Protein AF-A0AAV4I8L7-F1 (afdb_monomer)

Secondary structure (DSSP, 8-state):
-HHHHTTT--TTSSEEEEE--SS-TT-GGGGG-GGG-EEEEE-EEEETTEEEE--SSHHHHHHHHHHHHHHHHHTT----TTT-EEE--PPTTPPP-----EETTEEPEEES-EEETTEEE-

Organism: NCBI:txid1093978

Radius of gyration: 16.37 Å; Cα contacts (8 Å, |Δi|>4): 152; chains: 1; bounding box: 40×34×40 Å

Structure (mmCIF, N/CA/C/O backbone):
data_AF-A0AAV4I8L7-F1
#
_entry.id   AF-A0AAV4I8L7-F1
#
loop_
_atom_site.group_PDB
_atom_site.id
_atom_site.type_symbol
_atom_site.label_atom_id
_atom_site.label_alt_id
_atom_site.label_comp_id
_atom_site.label_asym_id
_atom_site.label_entity_id
_atom_site.label_seq_id
_atom_site.pdbx_PDB_ins_code
_atom_site.Cartn_x
_atom_site.Cartn_y
_atom_site.Cartn_z
_atom_site.occupancy
_atom_site.B_iso_or_equiv
_atom_site.auth_seq_id
_atom_site.auth_comp_id
_atom_site.auth_asym_id
_atom_site.auth_atom_id
_atom_site.pdbx_PDB_model_num
ATOM 1 N N . MET A 1 1 ? -13.649 12.639 -11.119 1.00 38.91 1 MET A N 1
ATOM 2 C CA . MET A 1 1 ? -13.805 12.215 -9.713 1.00 38.91 1 MET A CA 1
ATOM 3 C C . MET A 1 1 ? -12.584 11.450 -9.217 1.00 38.91 1 MET A C 1
ATOM 5 O O . MET A 1 1 ? -11.820 12.076 -8.509 1.00 38.91 1 MET A O 1
ATOM 9 N N . ILE A 1 2 ? -12.297 10.208 -9.641 1.00 42.88 2 ILE A N 1
ATOM 10 C CA . ILE A 1 2 ? -11.078 9.492 -9.176 1.00 42.88 2 ILE A CA 1
ATOM 11 C C . ILE A 1 2 ? -9.778 10.209 -9.595 1.00 42.88 2 ILE A C 1
ATOM 13 O O . ILE A 1 2 ? -8.880 10.363 -8.782 1.00 42.88 2 ILE A O 1
ATOM 17 N N . ALA A 1 3 ? -9.712 10.753 -10.818 1.00 42.91 3 ALA A N 1
ATOM 18 C CA . ALA A 1 3 ? -8.530 11.490 -11.288 1.00 42.91 3 ALA A CA 1
ATOM 19 C C . ALA A 1 3 ? -8.226 12.787 -10.502 1.00 42.91 3 ALA A C 1
ATOM 21 O O . ALA A 1 3 ? -7.071 13.185 -10.445 1.00 42.91 3 ALA A O 1
ATOM 22 N N . GLN A 1 4 ? -9.240 13.418 -9.893 1.00 45.38 4 GLN A N 1
ATOM 23 C CA . GLN A 1 4 ? -9.068 14.613 -9.047 1.00 45.38 4 GLN A CA 1
ATOM 24 C C . GLN A 1 4 ? -8.647 14.249 -7.621 1.00 45.38 4 GLN A C 1
ATOM 26 O O . GLN A 1 4 ? -7.924 15.003 -6.994 1.00 45.38 4 GLN A O 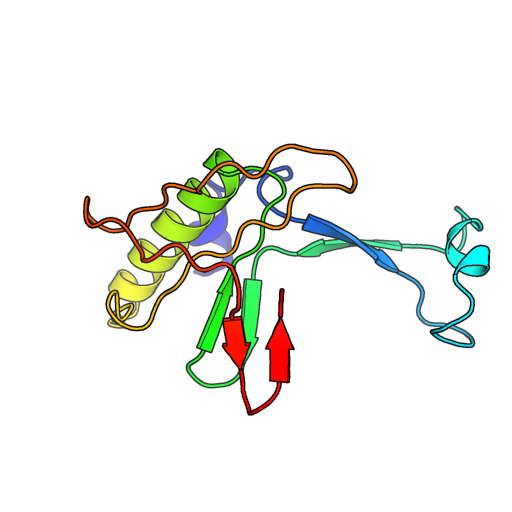1
ATOM 31 N N . ALA A 1 5 ? -9.054 13.081 -7.115 1.00 54.09 5 ALA A N 1
ATOM 32 C CA . ALA A 1 5 ? -8.619 12.608 -5.801 1.00 54.09 5 ALA A CA 1
ATOM 33 C C . ALA A 1 5 ? -7.121 12.252 -5.778 1.00 54.09 5 ALA A C 1
ATOM 35 O O . ALA A 1 5 ? -6.465 12.368 -4.752 1.00 54.09 5 ALA A O 1
ATOM 36 N N . THR A 1 6 ? -6.568 11.837 -6.921 1.00 59.06 6 THR A N 1
ATOM 37 C CA . THR A 1 6 ? -5.158 11.450 -7.051 1.00 59.06 6 THR A CA 1
ATOM 38 C C . THR A 1 6 ? -4.232 12.579 -7.509 1.00 59.06 6 THR A C 1
ATOM 40 O O . THR A 1 6 ? -3.048 12.311 -7.695 1.00 59.06 6 THR A O 1
ATOM 43 N N . GLU A 1 7 ? -4.733 13.803 -7.733 1.00 60.41 7 GLU A N 1
ATOM 44 C CA . GLU A 1 7 ? -3.908 14.950 -8.172 1.00 60.41 7 GLU A CA 1
ATOM 45 C C . GLU A 1 7 ? -2.784 15.265 -7.174 1.00 60.41 7 GLU A C 1
ATOM 47 O O . GLU A 1 7 ? -1.682 15.624 -7.586 1.00 60.41 7 GLU A O 1
ATOM 52 N N . ASP A 1 8 ? -3.029 15.024 -5.886 1.00 67.44 8 ASP A N 1
ATOM 53 C CA . ASP A 1 8 ? -2.056 15.235 -4.811 1.00 67.44 8 ASP A CA 1
ATOM 54 C C . ASP A 1 8 ? -1.034 14.091 -4.665 1.00 67.44 8 ASP A C 1
ATOM 56 O O . ASP A 1 8 ? -0.087 14.205 -3.884 1.00 67.44 8 ASP A O 1
ATOM 60 N N . LEU A 1 9 ? -1.202 12.977 -5.394 1.00 81.12 9 LEU A N 1
ATOM 61 C CA . LEU A 1 9 ? -0.301 11.824 -5.324 1.00 81.12 9 LEU A CA 1
ATOM 62 C C . LEU A 1 9 ? 0.767 11.893 -6.410 1.00 81.12 9 LEU A C 1
ATOM 64 O O . LEU A 1 9 ? 0.510 11.706 -7.607 1.00 81.12 9 LEU A O 1
ATOM 68 N N . ALA A 1 10 ? 2.004 12.067 -5.968 1.00 82.62 10 ALA A N 1
ATOM 69 C CA . ALA A 1 10 ? 3.138 12.198 -6.857 1.00 82.62 10 ALA A CA 1
ATOM 70 C C . ALA A 1 10 ? 3.514 10.840 -7.495 1.00 82.62 10 ALA A C 1
ATOM 72 O O . ALA A 1 10 ? 3.159 9.779 -6.966 1.00 82.62 10 ALA A O 1
ATOM 73 N N . PRO A 1 11 ? 4.185 10.804 -8.661 1.00 81.38 11 PRO A N 1
ATOM 74 C CA . PRO A 1 11 ? 4.577 9.553 -9.321 1.00 81.38 11 PRO A CA 1
ATOM 75 C C . PRO A 1 11 ? 5.421 8.605 -8.449 1.00 81.38 11 PRO A C 1
ATOM 77 O O . PRO A 1 11 ? 5.477 7.409 -8.716 1.00 81.38 11 PRO A O 1
ATOM 80 N N . GLU A 1 12 ? 6.079 9.109 -7.412 1.00 85.25 12 GLU A N 1
ATOM 81 C CA . GLU A 1 12 ? 6.824 8.336 -6.415 1.00 85.25 12 GLU A CA 1
ATOM 82 C C . GLU A 1 12 ? 5.939 7.657 -5.355 1.00 85.25 12 GLU A C 1
ATOM 84 O O . GLU A 1 12 ? 6.407 6.762 -4.649 1.00 85.25 12 GLU A O 1
ATOM 89 N N . ASP A 1 13 ? 4.661 8.035 -5.259 1.00 90.56 13 ASP A N 1
ATOM 90 C CA . ASP A 1 13 ? 3.719 7.542 -4.254 1.00 90.56 13 ASP A CA 1
ATOM 91 C C . ASP A 1 13 ? 3.110 6.195 -4.651 1.00 90.56 13 ASP A C 1
ATOM 93 O O . ASP A 1 13 ? 1.896 6.056 -4.762 1.00 90.56 13 ASP A O 1
ATOM 97 N N . GLY A 1 14 ? 3.945 5.201 -4.940 1.00 93.19 14 GLY A N 1
ATOM 98 C CA . GLY A 1 14 ? 3.497 3.860 -5.299 1.00 93.19 14 GLY A CA 1
ATOM 99 C C . GLY A 1 14 ? 4.650 2.890 -5.510 1.00 93.19 14 GLY A C 1
ATOM 100 O O . GLY A 1 14 ? 5.803 3.190 -5.199 1.00 93.19 14 GLY A O 1
ATOM 101 N N . VAL A 1 15 ? 4.330 1.716 -6.046 1.00 94.19 15 VAL A N 1
ATOM 102 C CA . VAL A 1 15 ? 5.300 0.682 -6.414 1.00 94.19 15 VAL A CA 1
ATOM 103 C C . VAL A 1 15 ? 5.362 0.561 -7.930 1.00 94.19 15 VAL A C 1
ATOM 105 O O . VAL A 1 15 ? 4.360 0.300 -8.594 1.00 94.19 15 VAL A O 1
ATOM 108 N N . TYR A 1 16 ? 6.559 0.724 -8.487 1.00 93.88 16 TYR A N 1
ATOM 109 C CA . TYR A 1 16 ? 6.818 0.450 -9.896 1.00 93.88 16 TYR A CA 1
ATOM 110 C C . TYR A 1 16 ? 6.996 -1.050 -10.118 1.00 93.88 16 TYR A C 1
ATOM 112 O O . TYR A 1 16 ? 7.864 -1.683 -9.517 1.00 93.88 16 TYR A O 1
ATOM 120 N N . VAL A 1 17 ? 6.187 -1.612 -11.011 1.00 92.12 17 VAL A N 1
ATOM 121 C CA . VAL A 1 17 ? 6.278 -3.008 -11.434 1.00 92.12 17 VAL A CA 1
ATOM 122 C C . VAL A 1 17 ? 6.715 -3.065 -12.888 1.00 92.12 17 VAL A C 1
ATOM 124 O O . VAL A 1 17 ? 6.008 -2.615 -13.796 1.00 92.12 17 VAL A O 1
ATOM 127 N N . GLN A 1 18 ? 7.883 -3.663 -13.112 1.00 92.62 18 GLN A N 1
ATOM 128 C CA . GLN A 1 18 ? 8.354 -4.012 -14.443 1.00 92.62 18 GLN A CA 1
ATOM 129 C C . GLN A 1 18 ? 7.704 -5.328 -14.876 1.00 92.62 18 GLN A C 1
ATOM 131 O O . GLN A 1 18 ? 7.825 -6.351 -14.203 1.00 92.62 18 GLN A O 1
ATOM 136 N N . TYR A 1 19 ? 7.029 -5.320 -16.020 1.00 91.38 19 TYR A N 1
ATOM 137 C CA . TYR A 1 19 ? 6.287 -6.476 -16.509 1.00 91.38 19 TYR A CA 1
ATOM 138 C C . TYR A 1 19 ? 6.408 -6.650 -18.020 1.00 91.38 19 TYR A C 1
ATOM 140 O O . TYR A 1 19 ? 6.933 -5.813 -18.766 1.00 91.38 19 TYR A O 1
ATOM 148 N N . ARG A 1 20 ? 5.919 -7.803 -18.471 1.00 91.19 20 ARG A N 1
ATOM 149 C CA . ARG A 1 20 ? 5.896 -8.222 -19.864 1.00 91.19 20 ARG A CA 1
ATOM 150 C C . ARG A 1 20 ? 4.735 -9.195 -20.075 1.00 91.19 20 ARG A C 1
ATOM 152 O O . ARG A 1 20 ? 4.445 -9.980 -19.182 1.00 91.19 20 ARG A O 1
ATOM 159 N N . LEU A 1 21 ? 4.075 -9.137 -21.233 1.00 89.12 21 LEU A N 1
ATOM 160 C CA . LEU A 1 21 ? 2.844 -9.902 -21.496 1.00 89.12 21 LEU A CA 1
ATOM 161 C C . LEU A 1 21 ? 3.039 -11.161 -22.356 1.00 89.12 21 LEU A C 1
ATOM 163 O O . LEU A 1 21 ? 2.123 -11.967 -22.461 1.00 89.12 21 LEU A O 1
ATOM 167 N N . ASP A 1 22 ? 4.197 -11.347 -22.994 1.00 86.31 22 ASP A N 1
ATOM 168 C CA . ASP A 1 22 ? 4.479 -12.537 -23.804 1.00 86.31 22 ASP A CA 1
ATOM 169 C C . ASP A 1 22 ? 5.244 -13.599 -22.998 1.00 86.31 22 ASP A C 1
ATOM 171 O O . ASP A 1 22 ? 5.966 -13.273 -22.057 1.00 86.31 22 ASP A O 1
ATOM 175 N N . GLY A 1 23 ? 5.172 -14.864 -23.427 1.00 82.44 23 GLY A N 1
ATOM 176 C CA . GLY A 1 23 ? 5.960 -16.002 -22.927 1.00 82.44 23 GLY A CA 1
ATOM 177 C C . GLY A 1 23 ? 5.710 -16.411 -21.464 1.00 82.44 23 GLY A C 1
ATOM 178 O O . GLY A 1 23 ? 4.731 -16.014 -20.851 1.00 82.44 23 GLY A O 1
ATOM 179 N N . SER A 1 24 ? 6.595 -17.251 -20.911 1.00 84.31 24 SER A N 1
ATOM 180 C CA . SER A 1 24 ? 6.426 -17.821 -19.562 1.00 84.31 24 SER A CA 1
ATOM 181 C C . SER A 1 24 ? 6.669 -16.801 -18.442 1.00 84.31 24 SER A C 1
ATOM 183 O O . SER A 1 24 ? 7.681 -16.089 -18.471 1.00 84.31 24 SER A O 1
ATOM 185 N N . LEU A 1 25 ? 5.771 -16.805 -17.446 1.00 82.00 25 LEU A N 1
ATOM 186 C CA .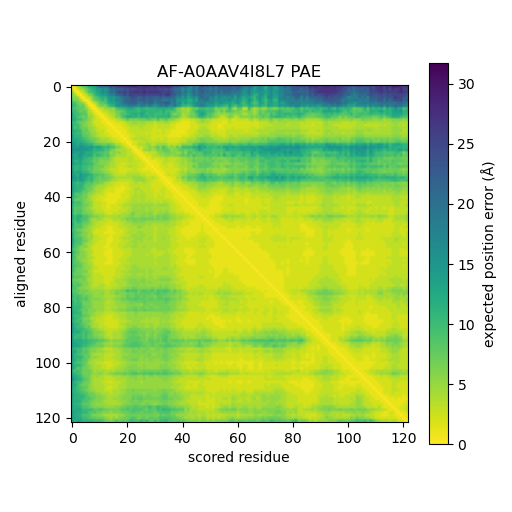 LEU A 1 25 ? 5.770 -15.957 -16.247 1.00 82.00 25 LEU A CA 1
ATOM 187 C C . LEU A 1 25 ? 7.024 -16.150 -15.378 1.00 82.00 25 LEU A C 1
ATOM 189 O O . LEU A 1 25 ? 7.590 -15.184 -14.881 1.00 82.00 25 LEU A O 1
ATOM 193 N N . PHE A 1 26 ? 7.503 -17.389 -15.240 1.00 85.94 26 PHE A N 1
ATOM 194 C CA . PHE A 1 26 ? 8.594 -17.732 -14.315 1.00 85.94 26 PHE A CA 1
ATOM 195 C C . PHE A 1 26 ? 10.000 -17.578 -14.915 1.00 85.94 26 PHE A C 1
ATOM 197 O O . PHE A 1 26 ? 10.997 -17.911 -14.277 1.00 85.94 26 PHE A O 1
ATOM 204 N N . ASN A 1 27 ? 10.118 -17.062 -16.142 1.00 88.75 27 ASN A N 1
ATOM 205 C CA . ASN A 1 27 ? 11.417 -16.781 -16.749 1.00 88.75 27 ASN A CA 1
ATOM 206 C C . ASN A 1 27 ? 11.822 -15.314 -16.536 1.00 88.75 27 ASN A C 1
ATOM 208 O O . ASN A 1 27 ? 11.725 -14.486 -17.446 1.00 88.75 27 ASN A O 1
ATOM 212 N N . LEU A 1 28 ? 12.327 -15.017 -15.335 1.00 87.81 28 LEU A N 1
ATOM 213 C CA . LEU A 1 28 ? 12.709 -13.663 -14.912 1.00 87.81 28 LEU A CA 1
ATOM 214 C C . LEU A 1 28 ? 13.828 -13.033 -15.755 1.00 87.81 28 LEU A C 1
ATOM 216 O O . LEU A 1 28 ? 13.870 -11.813 -15.889 1.00 87.81 28 LEU A O 1
ATOM 220 N N . ARG A 1 29 ? 14.697 -13.826 -16.410 1.00 90.25 29 ARG A N 1
ATOM 221 C CA . ARG A 1 29 ? 15.746 -13.281 -17.306 1.00 90.25 29 ARG A CA 1
ATOM 222 C C . ARG A 1 29 ? 15.156 -12.421 -18.421 1.00 90.25 29 ARG A C 1
ATOM 224 O O . ARG A 1 29 ? 15.816 -11.531 -18.943 1.00 90.25 29 ARG A O 1
ATOM 231 N N . ARG A 1 30 ? 13.895 -12.655 -18.787 1.00 88.19 30 ARG A N 1
ATOM 232 C CA . ARG A 1 30 ? 13.205 -11.905 -19.842 1.00 88.19 30 ARG A CA 1
ATOM 233 C C . ARG A 1 30 ? 12.903 -10.460 -19.447 1.00 88.19 30 ARG A C 1
ATOM 235 O O . ARG A 1 30 ? 12.723 -9.648 -20.352 1.00 88.19 30 ARG A O 1
ATOM 242 N N . LEU A 1 31 ? 12.918 -10.130 -18.153 1.00 90.69 31 LEU A N 1
ATOM 243 C CA . LEU A 1 31 ? 12.814 -8.750 -17.667 1.00 90.69 31 LEU A CA 1
ATOM 244 C C . LEU A 1 31 ? 14.082 -7.921 -17.959 1.00 90.69 31 LEU A C 1
ATOM 246 O O . LEU A 1 31 ? 14.046 -6.697 -17.924 1.00 90.69 31 LEU A O 1
ATOM 250 N N . GLN A 1 32 ? 15.193 -8.558 -18.348 1.00 89.88 32 GLN A N 1
ATOM 251 C CA . GLN A 1 32 ? 16.413 -7.851 -18.764 1.00 89.88 32 GLN A CA 1
ATOM 252 C C . GLN A 1 32 ? 16.290 -7.223 -20.165 1.00 89.88 32 GLN A C 1
ATOM 254 O O . GLN A 1 32 ? 17.070 -6.340 -20.528 1.00 89.88 32 GLN A O 1
ATOM 259 N N . ALA A 1 33 ? 15.317 -7.657 -20.974 1.00 90.81 33 ALA A N 1
ATOM 260 C CA . ALA A 1 33 ? 15.111 -7.158 -22.329 1.00 90.81 33 ALA A CA 1
ATOM 261 C C . ALA A 1 33 ? 14.401 -5.792 -22.317 1.00 90.81 33 ALA A C 1
ATOM 263 O O . ALA A 1 33 ? 13.201 -5.714 -22.576 1.00 90.81 33 ALA A O 1
ATOM 264 N N . ARG A 1 34 ? 15.158 -4.715 -22.058 1.00 86.19 34 ARG A N 1
ATOM 265 C CA . ARG A 1 34 ? 14.645 -3.341 -21.860 1.00 86.19 34 ARG A CA 1
ATOM 266 C C . ARG A 1 34 ? 13.655 -2.856 -22.925 1.00 86.19 34 ARG A C 1
ATOM 268 O O . ARG A 1 34 ? 12.690 -2.184 -22.594 1.00 86.19 34 ARG A O 1
ATOM 275 N N . THR A 1 35 ? 13.850 -3.220 -24.192 1.00 91.44 35 THR A N 1
ATOM 276 C CA . THR A 1 35 ? 12.965 -2.812 -25.303 1.00 91.44 35 THR A CA 1
ATOM 277 C C . THR A 1 35 ? 11.618 -3.533 -25.324 1.00 91.44 35 THR A C 1
ATOM 279 O O . THR A 1 35 ? 10.741 -3.188 -26.110 1.00 91.44 35 THR A O 1
ATOM 282 N N . LYS A 1 36 ? 11.458 -4.572 -24.504 1.00 91.19 36 LYS A N 1
ATOM 283 C CA . LYS A 1 36 ? 10.302 -5.470 -24.511 1.00 91.19 36 LYS A CA 1
ATOM 284 C C . LYS A 1 36 ? 9.585 -5.533 -23.163 1.00 91.19 36 LYS A C 1
ATOM 286 O O . LYS A 1 36 ? 8.625 -6.295 -23.040 1.00 91.19 36 LYS A O 1
ATOM 291 N N . THR A 1 37 ? 10.056 -4.780 -22.175 1.00 93.19 37 THR A N 1
ATOM 292 C CA . THR A 1 37 ? 9.420 -4.623 -20.867 1.00 93.19 37 THR A CA 1
ATOM 293 C C . THR A 1 37 ? 8.681 -3.301 -20.798 1.00 93.19 37 THR A C 1
ATOM 295 O O . THR A 1 37 ? 9.108 -2.318 -21.396 1.00 93.19 37 THR A O 1
ATOM 298 N N . GLN A 1 38 ? 7.598 -3.279 -20.037 1.00 93.25 38 GLN A N 1
ATOM 299 C CA . GLN A 1 38 ? 6.890 -2.063 -19.669 1.00 93.25 38 GLN A CA 1
ATOM 300 C C . GLN A 1 38 ? 6.957 -1.893 -18.157 1.00 93.25 38 GLN A C 1
ATOM 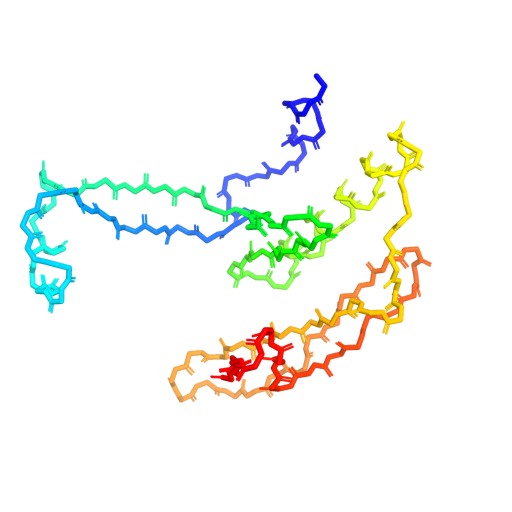302 O O . GLN A 1 38 ? 7.176 -2.859 -17.429 1.00 93.25 38 GLN A O 1
ATOM 307 N N . GLU A 1 39 ? 6.749 -0.669 -17.697 1.00 93.25 39 GLU A N 1
ATOM 308 C CA . GLU A 1 39 ? 6.673 -0.354 -16.279 1.00 93.25 39 GLU A CA 1
ATOM 309 C C . GLU A 1 39 ? 5.313 0.270 -15.973 1.00 93.25 39 GLU A C 1
ATOM 311 O O . GLU A 1 39 ? 4.770 1.035 -16.783 1.00 93.25 39 GLU A O 1
ATOM 316 N N . ARG A 1 40 ? 4.724 -0.099 -14.838 1.00 93.25 40 ARG A N 1
ATOM 317 C CA . ARG A 1 40 ? 3.498 0.519 -14.330 1.00 93.25 40 ARG A CA 1
ATOM 318 C C . ARG A 1 40 ? 3.659 0.845 -12.863 1.00 93.25 40 ARG A C 1
ATOM 320 O O . ARG A 1 40 ? 4.165 0.031 -12.099 1.00 93.25 40 ARG A O 1
ATOM 327 N N . LEU A 1 41 ? 3.188 2.029 -12.506 1.00 93.75 41 LEU A N 1
ATOM 328 C CA . LEU A 1 41 ? 3.006 2.431 -11.127 1.00 93.75 41 LEU A CA 1
ATOM 329 C C . LEU A 1 41 ? 1.709 1.810 -10.603 1.00 93.75 41 LEU A C 1
ATOM 331 O O . LEU A 1 41 ? 0.656 1.970 -11.220 1.00 93.75 41 LEU A O 1
ATOM 335 N N . ILE A 1 42 ? 1.801 1.112 -9.478 1.00 94.50 42 ILE A N 1
ATOM 336 C CA . ILE A 1 42 ? 0.676 0.532 -8.747 1.00 94.50 42 ILE A CA 1
ATOM 337 C C . ILE A 1 42 ? 0.586 1.242 -7.399 1.00 94.50 42 ILE A C 1
ATOM 339 O O . ILE A 1 42 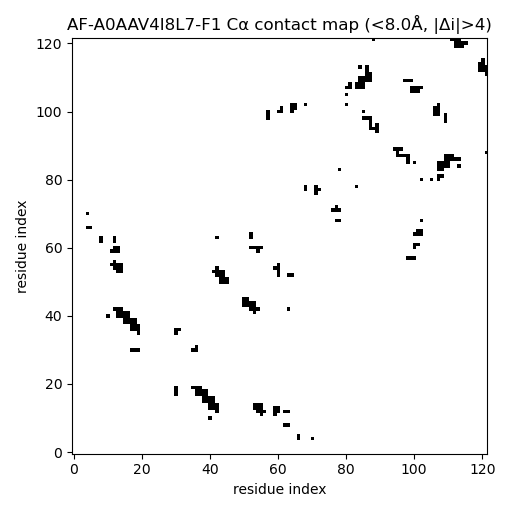? 1.601 1.416 -6.727 1.00 94.50 42 ILE A O 1
ATOM 343 N N . ARG A 1 43 ? -0.622 1.656 -7.015 1.00 94.38 43 ARG A N 1
ATOM 344 C CA . ARG A 1 43 ? -0.895 2.318 -5.727 1.00 94.38 43 ARG A CA 1
ATOM 345 C C . ARG A 1 43 ? -1.950 1.582 -4.919 1.00 94.38 43 ARG A C 1
ATOM 347 O O . ARG A 1 43 ? -1.874 1.551 -3.695 1.00 94.38 43 ARG A O 1
ATOM 354 N N . ASP A 1 44 ? -2.897 0.969 -5.614 1.00 93.19 44 ASP A N 1
ATOM 355 C CA . ASP A 1 44 ? -4.002 0.220 -5.051 1.00 93.19 44 ASP A CA 1
ATOM 356 C C . ASP A 1 44 ? -4.151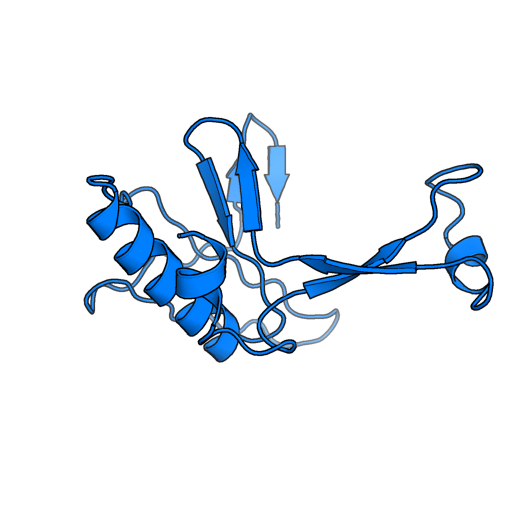 -1.151 -5.726 1.00 93.19 44 ASP A C 1
ATOM 358 O O . ASP A 1 44 ? -3.804 -1.373 -6.888 1.00 93.19 44 ASP A O 1
ATOM 362 N N . LEU A 1 45 ? -4.654 -2.102 -4.948 1.00 93.19 45 LEU A N 1
ATOM 363 C CA . LEU A 1 45 ? -5.047 -3.436 -5.372 1.00 93.19 45 LEU A CA 1
ATOM 364 C C . LEU A 1 45 ? -6.427 -3.690 -4.767 1.00 93.19 45 LEU A C 1
ATOM 366 O O . LEU A 1 45 ? -6.552 -3.896 -3.560 1.00 93.19 45 LEU A O 1
ATOM 370 N N . LEU A 1 46 ? -7.466 -3.609 -5.596 1.00 93.19 46 LEU A N 1
ATOM 371 C CA . LEU A 1 46 ? -8.861 -3.656 -5.157 1.00 93.19 46 LEU A CA 1
ATOM 372 C C . LEU A 1 46 ? -9.472 -5.032 -5.436 1.00 93.19 46 LEU A C 1
ATOM 374 O O . LEU A 1 46 ? -9.340 -5.556 -6.546 1.00 93.19 46 LEU A O 1
ATOM 378 N N . PHE A 1 47 ? -10.178 -5.596 -4.456 1.00 91.94 47 PHE A N 1
ATOM 379 C CA . PHE A 1 47 ? -10.935 -6.835 -4.620 1.00 91.94 47 PHE A CA 1
ATOM 380 C C . PHE A 1 47 ? -12.165 -6.854 -3.705 1.00 91.94 47 PHE A C 1
ATOM 382 O O . PHE A 1 47 ? -12.031 -6.827 -2.488 1.00 91.94 47 PHE A O 1
ATOM 389 N N . ALA A 1 48 ? -13.365 -6.954 -4.287 1.00 93.19 48 ALA A N 1
ATOM 390 C CA . ALA A 1 48 ? -14.630 -6.875 -3.546 1.00 93.19 48 ALA A CA 1
ATOM 391 C C . ALA A 1 48 ? -14.693 -5.622 -2.641 1.00 93.19 48 ALA A C 1
ATOM 393 O O . ALA A 1 48 ? -14.588 -4.510 -3.157 1.00 93.19 48 ALA A O 1
ATOM 394 N N . ASP A 1 49 ? -14.894 -5.790 -1.332 1.00 90.88 49 ASP A N 1
ATOM 395 C CA . ASP A 1 49 ? -14.879 -4.727 -0.321 1.00 90.88 49 ASP A CA 1
ATOM 396 C C . ASP A 1 49 ? -13.493 -4.482 0.308 1.00 90.88 49 ASP A C 1
ATOM 398 O O . ASP A 1 49 ? -13.362 -3.610 1.169 1.00 90.88 49 ASP A O 1
ATOM 402 N N . ASP A 1 50 ? -12.461 -5.203 -0.138 1.00 92.31 50 ASP A N 1
ATOM 403 C CA . ASP A 1 50 ? -11.087 -5.066 0.337 1.00 92.31 50 ASP A CA 1
ATOM 404 C C . ASP A 1 50 ? -10.226 -4.213 -0.609 1.00 92.31 50 ASP A C 1
ATOM 406 O O . ASP A 1 50 ? -10.351 -4.242 -1.839 1.00 92.31 50 ASP A O 1
ATOM 410 N N . ALA A 1 51 ? -9.282 -3.485 -0.016 1.00 93.81 51 ALA A N 1
ATOM 411 C CA . ALA A 1 51 ? -8.259 -2.729 -0.722 1.00 93.81 51 ALA A CA 1
ATOM 412 C C . ALA A 1 51 ? -6.901 -2.943 -0.048 1.00 93.81 51 ALA A C 1
ATOM 414 O O . ALA A 1 51 ? -6.794 -2.862 1.177 1.00 93.81 51 ALA A O 1
ATOM 415 N N . ALA A 1 52 ? -5.859 -3.160 -0.847 1.00 94.69 52 ALA A N 1
ATOM 416 C CA . ALA A 1 52 ? -4.476 -3.062 -0.400 1.00 94.69 52 ALA A CA 1
ATOM 417 C C . ALA A 1 52 ? -3.815 -1.848 -1.059 1.00 94.69 52 ALA A C 1
ATOM 419 O O . ALA A 1 52 ? -3.838 -1.705 -2.280 1.00 94.69 52 ALA A O 1
ATOM 420 N N . LEU A 1 53 ? -3.238 -0.975 -0.236 1.00 95.81 53 LEU A N 1
ATOM 421 C CA . LEU A 1 53 ? -2.509 0.214 -0.671 1.00 95.81 53 LEU A CA 1
ATOM 422 C C . LEU A 1 53 ? -1.012 -0.066 -0.561 1.00 95.81 53 LEU A C 1
ATOM 424 O O . LEU A 1 53 ? -0.564 -0.628 0.439 1.00 95.81 53 LEU A O 1
ATOM 428 N N . VAL A 1 54 ? -0.244 0.301 -1.584 1.00 95.31 54 VAL A N 1
ATOM 429 C CA . VAL A 1 54 ? 1.179 -0.051 -1.682 1.00 95.31 54 VAL A CA 1
ATOM 430 C C . VAL A 1 54 ? 2.030 1.160 -2.042 1.00 95.31 54 VAL A C 1
ATOM 432 O O . VAL A 1 54 ? 1.663 1.962 -2.898 1.00 95.31 54 VAL A O 1
ATOM 435 N N . ALA A 1 55 ? 3.192 1.278 -1.402 1.00 96.00 55 ALA A N 1
ATOM 436 C CA . ALA A 1 55 ? 4.184 2.304 -1.703 1.00 96.00 55 ALA A CA 1
ATOM 437 C C . ALA A 1 55 ? 5.593 1.843 -1.315 1.00 96.00 55 ALA A C 1
ATOM 439 O O . ALA A 1 55 ? 5.752 0.995 -0.440 1.00 96.00 55 ALA A O 1
ATOM 440 N N . HIS A 1 56 ? 6.613 2.447 -1.930 1.00 93.69 56 HIS A N 1
ATOM 441 C CA . HIS A 1 56 ? 8.019 2.211 -1.571 1.00 93.69 56 HIS A CA 1
ATOM 442 C C . HIS A 1 56 ? 8.438 2.847 -0.242 1.00 93.69 56 HIS A C 1
ATOM 444 O O . HIS A 1 56 ? 9.416 2.413 0.359 1.00 93.69 56 HIS A O 1
ATOM 450 N N . THR A 1 57 ? 7.743 3.896 0.206 1.00 93.69 57 THR A N 1
ATOM 451 C CA . THR A 1 57 ? 8.084 4.618 1.439 1.00 93.69 57 THR A CA 1
ATOM 452 C C . THR A 1 57 ? 6.878 4.756 2.352 1.00 93.69 57 THR A C 1
ATOM 454 O O . THR A 1 57 ? 5.733 4.834 1.905 1.00 93.69 57 THR A O 1
ATOM 457 N N . GLU A 1 58 ? 7.142 4.830 3.653 1.00 95.56 58 GLU A N 1
ATOM 458 C CA . GLU A 1 58 ? 6.115 5.034 4.670 1.00 95.56 58 GLU A CA 1
ATOM 459 C C . GLU A 1 58 ? 5.387 6.374 4.485 1.00 95.56 58 GLU A C 1
ATOM 461 O O . GLU A 1 58 ? 4.165 6.439 4.600 1.00 95.56 58 GLU A O 1
ATOM 466 N N . GLN A 1 59 ? 6.112 7.439 4.120 1.00 95.38 59 GLN A N 1
ATOM 467 C CA . GLN A 1 59 ? 5.512 8.754 3.879 1.00 95.38 59 GLN A CA 1
ATOM 468 C C . GLN A 1 59 ? 4.562 8.730 2.675 1.00 95.38 59 GLN A C 1
ATOM 470 O O . GLN A 1 59 ? 3.486 9.326 2.734 1.00 95.38 59 GLN A O 1
ATOM 475 N N . ALA A 1 60 ? 4.943 8.035 1.599 1.00 95.75 60 ALA A N 1
ATOM 476 C CA . ALA A 1 60 ? 4.065 7.819 0.454 1.00 95.75 60 ALA A CA 1
ATOM 477 C C . ALA A 1 60 ? 2.832 7.000 0.849 1.00 95.75 60 ALA A C 1
ATOM 479 O O . ALA A 1 60 ? 1.709 7.396 0.544 1.00 95.75 60 ALA A O 1
ATOM 480 N N . LEU A 1 61 ? 3.016 5.905 1.595 1.00 96.38 61 LEU A N 1
ATOM 481 C CA . LEU A 1 61 ? 1.905 5.077 2.062 1.00 96.38 61 LEU A CA 1
ATOM 482 C C . LEU A 1 61 ? 0.930 5.879 2.933 1.00 96.38 61 LEU A C 1
ATOM 484 O O . LEU A 1 61 ? -0.282 5.725 2.790 1.00 96.38 61 LEU A O 1
ATOM 488 N N . GLN A 1 62 ? 1.433 6.778 3.785 1.00 97.00 62 GLN A N 1
ATOM 489 C CA . GLN A 1 62 ? 0.605 7.675 4.589 1.00 97.00 62 GLN A CA 1
ATOM 490 C C . GLN A 1 62 ? -0.208 8.633 3.710 1.00 97.00 62 GLN A C 1
ATOM 492 O O . GLN A 1 62 ? -1.398 8.805 3.969 1.00 97.00 62 GLN A O 1
ATOM 497 N N . ARG A 1 63 ? 0.384 9.221 2.658 1.00 95.19 63 ARG A N 1
ATOM 498 C CA . ARG A 1 63 ? -0.349 10.079 1.706 1.00 95.19 63 ARG A CA 1
ATOM 499 C C . ARG A 1 63 ? -1.456 9.317 0.985 1.00 95.19 63 ARG A C 1
ATOM 501 O O . ARG A 1 63 ? -2.599 9.770 0.991 1.00 95.19 63 ARG A O 1
ATOM 508 N N . ILE A 1 64 ? -1.141 8.145 0.428 1.00 95.06 64 ILE A N 1
ATOM 509 C CA . ILE A 1 64 ? -2.118 7.296 -0.272 1.00 95.06 64 ILE A CA 1
ATOM 510 C C . ILE A 1 64 ? -3.241 6.887 0.685 1.00 95.06 64 ILE A C 1
ATOM 512 O O . ILE A 1 64 ? -4.410 6.968 0.327 1.00 95.06 64 ILE A O 1
ATOM 516 N N . THR A 1 65 ? -2.903 6.502 1.917 1.00 95.62 65 THR A N 1
ATOM 517 C CA . THR A 1 65 ? -3.883 6.094 2.933 1.00 95.62 65 THR A CA 1
ATOM 518 C C . THR A 1 65 ? -4.809 7.245 3.330 1.00 95.62 65 THR A C 1
ATOM 520 O O . THR A 1 65 ? -6.024 7.053 3.394 1.00 95.62 65 THR A O 1
ATOM 523 N N . SER A 1 66 ? -4.265 8.446 3.557 1.00 94.19 66 SER A N 1
ATOM 524 C CA . SER A 1 66 ? -5.061 9.638 3.871 1.00 94.19 66 SER A CA 1
ATOM 525 C C . SER A 1 66 ? -5.997 10.008 2.718 1.00 94.19 66 SER A C 1
ATOM 527 O O . SER A 1 66 ? -7.196 10.165 2.937 1.00 94.19 66 SER A O 1
ATOM 529 N N . CYS A 1 67 ? -5.470 10.058 1.491 1.00 92.88 67 CYS A N 1
ATOM 530 C CA . CYS A 1 67 ? -6.241 10.319 0.275 1.00 92.88 67 CYS A CA 1
ATOM 531 C C . CYS A 1 67 ? -7.352 9.274 0.073 1.00 92.88 67 CYS A C 1
ATOM 533 O O . CYS A 1 67 ? -8.501 9.627 -0.199 1.00 92.88 67 CYS A O 1
ATOM 535 N N . PHE A 1 68 ? -7.051 7.986 0.270 1.00 92.94 68 PHE A N 1
ATOM 536 C CA . PHE A 1 68 ? -8.029 6.906 0.147 1.00 92.94 68 PHE A CA 1
ATOM 537 C C . PHE A 1 68 ? -9.156 7.032 1.178 1.00 92.94 68 PHE A C 1
ATOM 539 O O . PHE A 1 68 ? -10.328 6.871 0.832 1.00 92.94 68 PHE A O 1
ATOM 546 N N . ALA A 1 69 ? -8.826 7.345 2.435 1.00 93.56 69 ALA A N 1
ATOM 547 C CA . ALA A 1 69 ? -9.808 7.519 3.502 1.00 93.56 69 ALA A CA 1
ATOM 548 C C . ALA A 1 69 ? -10.704 8.749 3.274 1.00 93.56 69 ALA A C 1
ATOM 550 O O . ALA A 1 69 ? -11.924 8.653 3.421 1.00 93.56 69 ALA A O 1
ATOM 551 N N . GLU A 1 70 ? -10.118 9.878 2.871 1.00 92.44 70 GLU A N 1
ATOM 552 C CA . GLU A 1 70 ? -10.854 11.097 2.521 1.00 92.44 70 GLU A CA 1
ATOM 553 C C . GLU A 1 70 ? -11.790 10.857 1.333 1.00 92.44 70 GLU A C 1
ATOM 555 O O . GLU A 1 70 ? -12.990 11.122 1.414 1.00 92.44 70 GLU A O 1
ATOM 560 N N . THR A 1 71 ? -11.267 10.258 0.264 1.00 91.31 71 THR A N 1
ATOM 561 C CA . THR A 1 71 ? -12.045 9.930 -0.934 1.00 91.31 71 THR A CA 1
ATOM 562 C C . THR A 1 71 ? -13.184 8.973 -0.601 1.00 91.31 71 THR A C 1
ATOM 564 O O . THR A 1 71 ? -14.319 9.209 -1.006 1.00 91.31 71 THR A O 1
ATOM 567 N N . SER A 1 72 ? -12.921 7.929 0.189 1.00 91.88 72 SER A N 1
ATOM 568 C CA . SER A 1 72 ? -13.951 6.987 0.644 1.00 91.88 72 SER A CA 1
ATOM 569 C C . SER A 1 72 ? -15.082 7.708 1.382 1.00 91.88 72 SER A C 1
ATOM 571 O O . SER A 1 72 ? -16.251 7.489 1.065 1.00 91.88 72 SER A O 1
ATOM 573 N N . SER A 1 73 ? -14.743 8.630 2.288 1.00 92.12 73 SER A N 1
ATOM 574 C CA . SER A 1 73 ? -15.716 9.441 3.030 1.00 92.12 73 SER A CA 1
ATOM 575 C C . SER A 1 73 ? -16.586 10.303 2.107 1.00 92.12 73 SER A C 1
ATOM 577 O O . SER A 1 73 ? -17.806 10.351 2.276 1.00 92.12 73 SER A O 1
ATOM 579 N N . LEU A 1 74 ? -15.999 10.911 1.067 1.00 92.75 74 LEU A N 1
ATOM 580 C CA . LEU A 1 74 ? -16.743 11.680 0.056 1.00 92.75 74 LEU A CA 1
ATOM 581 C C . LEU A 1 74 ? -17.758 10.823 -0.716 1.00 92.75 74 LEU A C 1
ATOM 583 O O . LEU A 1 74 ? -18.798 11.330 -1.137 1.00 92.75 74 LEU A O 1
ATOM 587 N N . PHE A 1 75 ? -17.486 9.526 -0.873 1.00 90.06 75 PHE A N 1
ATOM 588 C CA . PHE A 1 75 ? -18.410 8.557 -1.467 1.00 90.06 75 PHE A CA 1
ATOM 589 C C . PHE A 1 75 ? -19.367 7.911 -0.450 1.00 90.06 75 PHE A C 1
ATOM 591 O O . PHE A 1 75 ? -20.118 7.005 -0.811 1.00 90.06 75 PHE A O 1
ATOM 598 N N . GLY A 1 76 ? -19.371 8.364 0.808 1.00 93.62 76 GLY A N 1
ATOM 599 C CA . GLY A 1 76 ? -20.207 7.804 1.873 1.00 93.62 76 GLY A CA 1
ATOM 600 C C . GLY A 1 76 ? -19.752 6.423 2.357 1.00 93.62 76 GLY A C 1
ATOM 601 O O . GLY A 1 76 ? -20.545 5.688 2.945 1.00 93.62 76 GLY A O 1
ATOM 602 N N . LEU A 1 77 ? -18.497 6.056 2.094 1.00 92.25 77 LEU A N 1
ATOM 603 C CA . LEU A 1 77 ? -17.872 4.819 2.552 1.00 92.25 77 LEU A CA 1
ATOM 604 C C . LEU A 1 77 ? -17.024 5.079 3.802 1.00 92.25 77 LEU A C 1
ATOM 606 O O . LEU A 1 77 ? -16.418 6.137 3.959 1.00 92.25 77 LEU A O 1
ATOM 610 N N . GLU A 1 78 ? -16.936 4.077 4.673 1.00 91.94 78 GLU A N 1
ATOM 611 C CA . GLU A 1 78 ? -16.138 4.140 5.898 1.00 91.94 78 GLU A CA 1
ATOM 612 C C . GLU A 1 78 ? -15.033 3.077 5.881 1.00 91.94 78 GLU A C 1
ATOM 614 O O . GLU A 1 78 ? -15.299 1.876 5.769 1.00 91.94 78 GLU A O 1
ATOM 619 N N . VAL A 1 79 ? -13.781 3.514 6.046 1.00 93.25 79 VAL A N 1
ATOM 620 C CA . VAL A 1 79 ? -12.639 2.610 6.220 1.00 93.25 79 VAL A CA 1
ATOM 621 C C . VAL A 1 79 ? -12.669 2.029 7.633 1.00 93.25 79 VAL A C 1
ATOM 623 O O . VAL A 1 79 ? -12.548 2.743 8.630 1.00 93.25 79 VAL A O 1
ATOM 626 N N . ARG A 1 80 ? -12.796 0.704 7.739 1.00 95.25 80 ARG A N 1
ATOM 627 C CA . ARG A 1 80 ? -12.857 0.014 9.034 1.00 95.25 80 ARG A CA 1
ATOM 628 C C . ARG A 1 80 ? -11.477 -0.086 9.687 1.00 95.25 80 ARG A C 1
ATOM 630 O O . ARG A 1 80 ? -10.822 -1.117 9.573 1.00 95.25 80 ARG A O 1
ATOM 637 N N . LEU A 1 81 ? -11.107 0.913 10.489 1.00 94.75 81 LEU A N 1
ATOM 638 C CA . LEU A 1 81 ? -9.807 0.998 11.182 1.00 94.75 81 LEU A CA 1
ATOM 639 C C . LEU A 1 81 ? -9.394 -0.281 11.930 1.00 94.75 81 LEU A C 1
ATOM 641 O O . LEU A 1 81 ? -8.230 -0.657 11.916 1.00 94.75 81 LEU A O 1
ATOM 645 N N . LYS A 1 82 ? -10.346 -0.986 12.561 1.00 94.50 82 LYS A N 1
ATOM 646 C CA . LYS A 1 82 ? -10.075 -2.244 13.289 1.00 94.50 82 LYS A CA 1
ATOM 647 C C . LYS A 1 82 ? -9.673 -3.416 12.386 1.00 94.50 82 LYS A C 1
ATOM 649 O O . LYS A 1 82 ? -9.096 -4.375 12.886 1.00 94.50 82 LYS A O 1
ATOM 654 N N . LYS A 1 83 ? -10.059 -3.381 11.108 1.00 94.06 83 LYS A N 1
ATOM 655 C CA . LYS A 1 83 ? -9.725 -4.404 10.107 1.00 94.06 83 LYS A CA 1
ATOM 656 C C . LYS A 1 83 ? -8.508 -4.018 9.266 1.00 94.06 83 LYS A C 1
ATOM 658 O O . LYS A 1 83 ? -7.909 -4.893 8.658 1.00 94.06 83 LYS A O 1
ATOM 663 N N . THR A 1 84 ? -8.177 -2.732 9.199 1.00 95.62 84 THR A N 1
ATOM 664 C CA . THR A 1 84 ? -7.047 -2.242 8.415 1.00 95.62 84 THR A CA 1
ATOM 665 C C . THR A 1 84 ? -5.738 -2.526 9.147 1.00 95.62 84 THR A C 1
ATOM 667 O O . THR A 1 84 ? -5.528 -2.081 10.277 1.00 95.62 84 THR A O 1
ATOM 670 N N . GLU A 1 85 ? -4.848 -3.255 8.483 1.00 96.88 85 GLU A N 1
ATOM 671 C CA . GLU A 1 85 ? -3.514 -3.584 8.978 1.00 96.88 85 GLU A CA 1
ATOM 672 C C . GLU A 1 85 ? -2.449 -3.008 8.040 1.00 96.88 85 GLU A C 1
ATOM 674 O O . GLU A 1 85 ? -2.699 -2.788 6.856 1.00 96.88 85 GLU A O 1
ATOM 679 N N . VAL A 1 86 ? -1.258 -2.761 8.578 1.00 97.31 86 VAL A N 1
ATOM 680 C CA . VAL A 1 86 ? -0.102 -2.245 7.839 1.00 97.31 86 VAL A CA 1
ATOM 681 C C . VAL A 1 86 ? 1.006 -3.281 7.901 1.00 97.31 86 VAL A C 1
ATOM 683 O O . VAL A 1 86 ? 1.400 -3.703 8.987 1.00 97.31 86 VAL A O 1
ATOM 686 N N . LEU A 1 87 ? 1.522 -3.668 6.741 1.00 96.25 87 LEU A N 1
ATOM 687 C CA . LEU A 1 87 ? 2.650 -4.581 6.606 1.00 96.25 87 LEU A CA 1
ATOM 688 C C . LEU A 1 87 ? 3.850 -3.802 6.057 1.00 96.25 87 LEU A C 1
ATOM 690 O O . LEU A 1 87 ? 3.718 -3.078 5.073 1.00 96.25 87 LEU A O 1
ATOM 694 N N . HIS A 1 88 ? 5.019 -3.975 6.672 1.00 95.19 88 HIS A N 1
ATOM 695 C CA . HIS A 1 88 ? 6.292 -3.497 6.133 1.00 95.19 88 HIS A CA 1
ATOM 696 C C . HIS A 1 88 ? 7.198 -4.694 5.854 1.00 95.19 88 HIS A C 1
ATOM 698 O O . HIS A 1 88 ? 7.517 -5.457 6.766 1.00 95.19 88 HIS A O 1
ATOM 704 N N . GLN A 1 89 ? 7.608 -4.833 4.594 1.00 92.88 89 GLN A N 1
ATOM 705 C CA . GLN A 1 89 ? 8.537 -5.864 4.145 1.00 92.88 89 GLN A CA 1
ATOM 706 C C . GLN A 1 89 ? 9.888 -5.214 3.817 1.00 92.88 89 GLN A C 1
ATOM 708 O O . GLN A 1 89 ? 10.031 -4.645 2.732 1.00 92.88 89 GLN A O 1
ATOM 713 N N . PRO A 1 90 ? 10.863 -5.246 4.743 1.00 91.88 90 PRO A N 1
ATOM 714 C CA . PRO A 1 90 ? 12.185 -4.689 4.487 1.00 91.88 90 PRO A CA 1
ATOM 715 C C . PRO A 1 90 ? 12.898 -5.479 3.382 1.00 91.88 90 PRO A C 1
ATOM 717 O O . PRO A 1 90 ? 12.634 -6.669 3.175 1.00 91.88 90 PRO A O 1
ATOM 720 N N . ALA A 1 91 ? 13.832 -4.835 2.678 1.00 90.88 91 ALA A N 1
ATOM 721 C CA . ALA A 1 91 ? 14.675 -5.548 1.728 1.00 90.88 91 ALA A CA 1
ATOM 722 C C . ALA A 1 91 ? 15.529 -6.603 2.462 1.00 90.88 91 ALA A C 1
ATOM 724 O O . ALA A 1 91 ? 15.766 -6.494 3.670 1.00 90.88 91 ALA A O 1
ATOM 725 N N . PRO A 1 92 ? 16.024 -7.642 1.764 1.00 92.44 92 PRO A N 1
ATOM 726 C CA . PRO A 1 92 ? 16.902 -8.617 2.391 1.00 92.44 92 PRO A CA 1
ATOM 727 C C . PRO A 1 92 ? 18.085 -7.922 3.075 1.00 92.44 92 PRO A C 1
ATOM 729 O O . PRO A 1 92 ? 18.801 -7.166 2.421 1.00 92.44 92 PRO A O 1
ATOM 732 N N . HIS A 1 93 ? 18.330 -8.266 4.343 1.00 92.31 93 HIS A N 1
ATOM 733 C CA . HIS A 1 93 ? 19.373 -7.709 5.225 1.00 92.31 93 HIS A CA 1
ATOM 734 C C . HIS A 1 93 ? 19.079 -6.331 5.835 1.00 92.31 93 HIS A C 1
ATOM 736 O O . HIS A 1 93 ? 19.849 -5.896 6.694 1.00 92.31 93 HIS A O 1
ATOM 742 N N . ASP A 1 94 ? 17.970 -5.685 5.480 1.00 92.38 94 ASP A N 1
ATOM 743 C CA . ASP A 1 94 ? 17.546 -4.462 6.154 1.00 92.38 94 ASP A CA 1
ATOM 744 C C . ASP A 1 94 ? 16.914 -4.782 7.515 1.00 92.38 94 ASP A C 1
ATOM 746 O O . ASP A 1 94 ? 16.276 -5.820 7.724 1.00 92.38 94 ASP A O 1
ATOM 750 N N . MET A 1 95 ? 17.096 -3.870 8.471 1.00 94.19 95 MET A N 1
ATOM 751 C CA . MET A 1 95 ? 16.450 -3.982 9.774 1.00 94.19 95 MET A CA 1
ATOM 752 C C . MET A 1 95 ? 14.947 -3.744 9.642 1.00 94.19 95 MET A C 1
ATOM 754 O O . MET A 1 95 ? 14.506 -2.795 8.995 1.00 94.19 95 MET A O 1
ATOM 758 N N . TYR A 1 96 ? 14.154 -4.567 10.329 1.00 93.81 96 TYR A N 1
ATOM 759 C CA . TYR A 1 96 ? 12.730 -4.302 10.463 1.00 93.81 96 TYR A CA 1
ATOM 760 C C . TYR A 1 96 ? 12.505 -3.044 11.307 1.00 93.81 96 TYR A C 1
ATOM 762 O O . TYR A 1 96 ? 12.913 -2.972 12.469 1.00 93.81 96 TYR A O 1
ATOM 770 N N . ILE A 1 97 ? 11.810 -2.076 10.719 1.00 94.00 97 ILE A N 1
ATOM 771 C CA . ILE A 1 97 ? 11.296 -0.889 11.397 1.00 94.00 97 ILE A CA 1
ATOM 772 C C . ILE A 1 97 ? 9.776 -0.997 11.372 1.00 94.00 97 ILE A C 1
ATOM 774 O O . ILE A 1 97 ? 9.188 -1.240 10.318 1.00 94.00 97 ILE A O 1
ATOM 778 N N . GLN A 1 98 ? 9.138 -0.858 12.532 1.00 96.00 98 GLN A N 1
ATOM 779 C CA . GLN A 1 98 ? 7.683 -0.914 12.605 1.00 96.00 98 GLN A CA 1
ATOM 780 C C . GLN A 1 98 ? 7.082 0.312 11.899 1.00 96.00 98 GLN A C 1
ATOM 782 O O . GLN A 1 98 ? 7.414 1.430 12.297 1.00 96.00 98 GLN A O 1
ATOM 787 N N . PRO A 1 99 ? 6.189 0.127 10.910 1.00 96.25 99 PRO A N 1
ATOM 788 C CA . PRO A 1 99 ? 5.555 1.244 10.227 1.00 96.25 99 PRO A CA 1
ATOM 789 C C . PRO A 1 99 ? 4.521 1.917 11.136 1.00 96.25 99 PRO A C 1
ATOM 791 O O . PRO A 1 99 ? 3.844 1.267 11.939 1.00 96.25 99 PRO A O 1
ATOM 794 N N . HIS A 1 100 ? 4.366 3.222 10.968 1.00 97.25 100 HIS A N 1
ATOM 795 C CA . HIS A 1 100 ? 3.420 4.076 11.660 1.00 97.25 100 HIS A CA 1
ATOM 796 C C . HIS A 1 100 ? 2.552 4.834 10.644 1.00 97.25 100 HIS A C 1
ATOM 798 O O . HIS A 1 100 ? 2.827 5.967 10.246 1.00 97.25 100 HIS A O 1
ATOM 804 N N . ILE A 1 101 ? 1.434 4.211 10.277 1.00 98.00 101 ILE A N 1
ATOM 805 C CA . ILE A 1 101 ? 0.397 4.824 9.441 1.00 98.00 101 ILE A CA 1
ATOM 806 C C . ILE A 1 101 ? -0.829 5.111 10.298 1.00 98.00 101 ILE A C 1
ATOM 808 O O . ILE A 1 101 ? -1.183 4.329 11.182 1.00 98.00 101 ILE A O 1
ATOM 812 N N . SER A 1 102 ? -1.497 6.225 10.025 1.00 97.19 102 SER A N 1
ATOM 813 C CA . SER A 1 102 ? -2.700 6.635 10.743 1.00 97.19 102 SER A CA 1
ATOM 814 C C . SER A 1 102 ? -3.798 7.138 9.810 1.00 97.19 102 SER A C 1
ATOM 816 O O . SER A 1 102 ? -3.529 7.651 8.727 1.00 97.19 102 SER A O 1
ATOM 818 N N . ILE A 1 103 ? -5.048 7.011 10.249 1.00 95.31 103 ILE A N 1
ATOM 819 C CA . ILE A 1 103 ? -6.222 7.633 9.625 1.00 95.31 103 ILE A CA 1
ATOM 820 C C . ILE A 1 103 ? -6.928 8.429 10.719 1.00 95.31 103 ILE A C 1
ATOM 822 O O . ILE A 1 103 ? -7.202 7.884 11.788 1.00 95.31 103 ILE A O 1
ATOM 826 N N . ASN A 1 104 ? -7.211 9.714 10.483 1.00 91.25 104 ASN A N 1
ATOM 827 C CA . ASN A 1 104 ? -7.850 10.597 11.471 1.00 91.25 104 ASN A CA 1
ATOM 828 C C . ASN A 1 104 ? -7.152 10.557 12.848 1.00 91.25 104 ASN A C 1
ATOM 830 O O . ASN A 1 104 ? -7.804 10.421 13.883 1.00 91.25 104 ASN A O 1
ATOM 834 N N . ASN A 1 105 ? -5.814 10.611 12.858 1.00 92.25 105 ASN A N 1
ATOM 835 C CA . ASN A 1 105 ? -4.958 10.497 14.052 1.00 92.25 105 ASN A CA 1
ATOM 836 C C . ASN A 1 105 ? -5.058 9.163 14.815 1.00 92.25 105 ASN A C 1
ATOM 838 O O . ASN A 1 105 ? -4.491 9.026 15.897 1.00 92.25 105 ASN A O 1
ATOM 842 N N . THR A 1 106 ? -5.750 8.165 14.266 1.00 96.50 106 THR A N 1
ATOM 843 C CA . THR A 1 106 ? -5.800 6.813 14.825 1.00 96.50 106 THR A CA 1
ATOM 844 C C . THR A 1 106 ? -4.770 5.946 14.117 1.00 96.50 106 THR A C 1
ATOM 846 O O . THR A 1 106 ? -4.863 5.738 12.907 1.00 96.50 106 THR A O 1
ATOM 849 N N . GLY A 1 107 ? -3.779 5.455 14.864 1.00 97.25 107 GLY A N 1
ATOM 850 C CA . GLY A 1 107 ? -2.762 4.541 14.346 1.00 97.25 107 GLY A CA 1
ATOM 851 C C . GLY A 1 107 ? -3.371 3.209 13.906 1.00 97.25 107 GLY A C 1
ATOM 852 O O . GLY A 1 107 ? -4.198 2.628 14.613 1.00 97.25 107 GLY A O 1
ATOM 853 N N . LEU A 1 108 ? -2.961 2.732 12.735 1.00 97.69 108 LEU A N 1
ATOM 854 C CA . LEU A 1 108 ? -3.345 1.429 12.208 1.00 97.69 108 LEU A CA 1
ATOM 855 C C . LEU A 1 108 ? -2.482 0.324 12.828 1.00 97.69 108 LEU A C 1
ATOM 857 O O . LEU A 1 108 ? -1.349 0.554 13.256 1.00 97.69 108 LEU A O 1
ATOM 861 N N . LYS A 1 109 ? -3.012 -0.902 12.876 1.00 97.38 109 LYS A N 1
ATOM 862 C CA . LYS A 1 109 ? -2.284 -2.044 13.437 1.00 97.38 109 LYS A CA 1
ATOM 863 C C . LYS A 1 109 ? -1.148 -2.453 12.496 1.00 97.38 109 LYS A C 1
ATOM 865 O O . LYS A 1 109 ? -1.408 -2.930 11.396 1.00 97.38 109 LYS A O 1
ATOM 870 N N . ALA A 1 110 ? 0.098 -2.347 12.950 1.00 97.12 110 ALA A N 1
ATOM 871 C CA . ALA A 1 110 ? 1.227 -2.965 12.262 1.00 97.12 110 ALA A CA 1
ATOM 872 C C .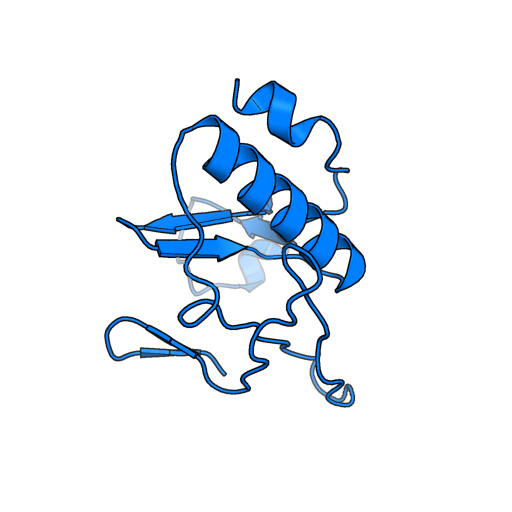 ALA A 1 110 ? 1.198 -4.494 12.450 1.00 97.12 110 ALA A C 1
ATOM 874 O O . ALA A 1 110 ? 1.028 -4.987 13.568 1.00 97.12 110 ALA A O 1
ATOM 875 N N . THR A 1 111 ? 1.374 -5.244 11.366 1.00 95.44 111 THR A N 1
ATOM 876 C CA . THR A 1 111 ? 1.492 -6.707 11.370 1.00 95.44 111 THR A CA 1
ATOM 877 C C . THR A 1 111 ? 2.757 -7.141 10.634 1.00 95.44 111 THR A C 1
ATOM 879 O O . THR A 1 111 ? 3.282 -6.406 9.805 1.00 95.44 111 THR A O 1
ATOM 882 N N . GLN A 1 112 ? 3.246 -8.341 10.942 1.00 93.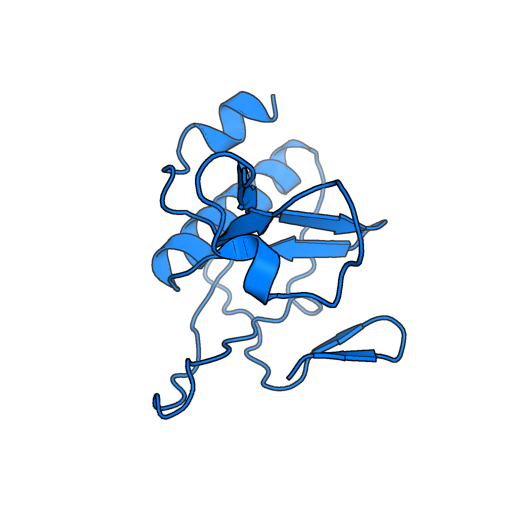75 112 GLN A N 1
ATOM 883 C CA . GLN A 1 112 ? 4.324 -9.010 10.196 1.00 93.75 112 GLN A CA 1
ATOM 884 C C . GLN A 1 112 ? 3.795 -10.142 9.311 1.00 93.75 112 GLN A C 1
ATOM 886 O O . GLN A 1 112 ? 4.510 -10.654 8.460 1.00 93.75 112 GLN A O 1
ATOM 891 N N . GLN A 1 113 ? 2.555 -10.571 9.547 1.00 93.81 113 GLN A N 1
ATOM 892 C CA . GLN A 1 113 ? 1.893 -11.615 8.780 1.00 93.81 113 GLN A CA 1
ATOM 893 C C . GLN A 1 113 ? 0.474 -11.151 8.498 1.00 93.81 113 GLN A C 1
ATOM 895 O O . GLN A 1 113 ? -0.312 -10.922 9.420 1.00 93.81 113 GLN A O 1
ATOM 900 N N . PHE A 1 114 ? 0.151 -11.002 7.223 1.00 92.56 114 PHE A N 1
ATOM 901 C CA . PHE A 1 114 ? -1.172 -10.613 6.771 1.00 92.56 114 PHE A CA 1
ATOM 902 C C . PHE A 1 114 ? -1.875 -11.833 6.185 1.00 92.56 114 PHE A C 1
ATOM 904 O O . PHE A 1 114 ? -1.403 -12.416 5.211 1.00 92.56 114 PHE A O 1
ATOM 911 N N . THR A 1 115 ? -2.986 -12.250 6.795 1.00 93.69 115 THR A N 1
ATOM 912 C CA . THR A 1 115 ? -3.764 -13.397 6.306 1.00 93.69 115 THR A CA 1
ATOM 913 C C . THR A 1 115 ? -4.895 -12.913 5.412 1.00 93.69 115 THR A C 1
ATOM 915 O O . THR A 1 115 ? -5.787 -12.206 5.872 1.00 93.69 115 THR A O 1
ATOM 918 N N . TYR A 1 116 ? -4.893 -13.346 4.153 1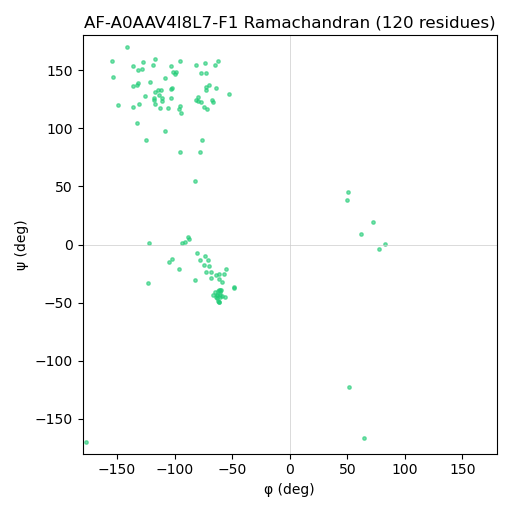.00 91.50 116 TYR A N 1
ATOM 919 C CA . TYR A 1 116 ? -5.917 -13.014 3.171 1.00 91.50 116 TYR A CA 1
ATOM 920 C C . TYR A 1 116 ? -6.415 -14.267 2.453 1.00 91.50 116 TYR A C 1
ATOM 922 O O . TYR A 1 116 ? -5.632 -14.988 1.837 1.00 91.50 116 TYR A O 1
ATOM 930 N N . LEU A 1 117 ? -7.720 -14.547 2.550 1.00 92.44 117 LEU A N 1
ATOM 931 C CA . LEU A 1 117 ? -8.385 -15.684 1.889 1.00 92.44 117 LEU A CA 1
ATOM 932 C C . LEU A 1 117 ? -7.677 -17.042 2.094 1.00 92.44 117 LEU A C 1
ATOM 934 O O . LEU A 1 117 ? -7.601 -17.869 1.188 1.00 92.44 117 LEU A O 1
ATOM 938 N N . GLY A 1 118 ? -7.139 -17.274 3.294 1.00 93.19 118 GLY A N 1
ATOM 939 C CA . GLY A 1 118 ? -6.424 -18.509 3.645 1.00 93.19 118 GLY A CA 1
ATOM 940 C C . GLY A 1 118 ? -4.953 -18.555 3.217 1.00 93.19 118 GLY A C 1
ATOM 941 O O . GLY A 1 118 ? -4.281 -19.544 3.493 1.00 93.19 118 GLY A O 1
ATOM 942 N N . SER A 1 119 ? -4.439 -17.497 2.586 1.00 93.25 119 SER A N 1
ATOM 943 C CA . SER A 1 119 ? -3.014 -17.308 2.289 1.00 93.25 119 SER A CA 1
ATOM 944 C C . SER A 1 119 ? -2.388 -16.314 3.264 1.00 93.25 119 SER A C 1
ATOM 946 O O . SER A 1 119 ? -3.084 -15.452 3.795 1.00 93.25 119 SER A O 1
ATOM 948 N N . ILE A 1 120 ? -1.0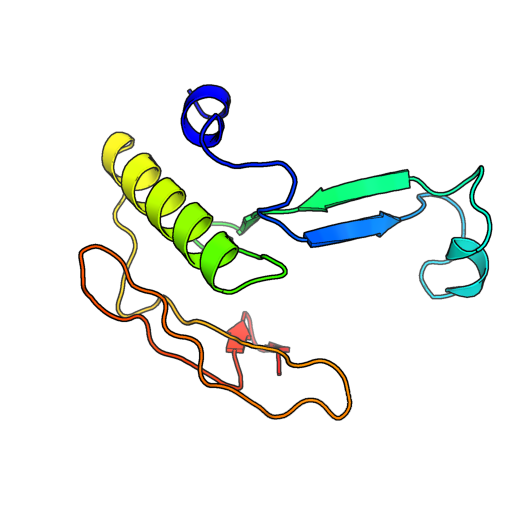80 -16.419 3.495 1.00 93.69 120 ILE A N 1
ATOM 949 C CA . ILE A 1 120 ? -0.332 -15.505 4.368 1.00 93.69 120 ILE A CA 1
ATOM 950 C C . ILE A 1 120 ? 0.715 -14.773 3.533 1.00 93.69 120 ILE A C 1
ATOM 952 O O . ILE A 1 120 ? 1.461 -15.402 2.785 1.00 93.69 120 ILE A O 1
ATOM 956 N N . ILE A 1 121 ? 0.763 -13.452 3.682 1.00 88.81 121 ILE A N 1
ATOM 957 C CA . ILE A 1 121 ? 1.831 -12.587 3.180 1.00 88.81 121 ILE A CA 1
ATOM 958 C C . ILE A 1 121 ? 2.708 -12.210 4.377 1.00 88.81 121 ILE A C 1
ATOM 960 O O . ILE A 1 121 ? 2.190 -11.732 5.389 1.00 88.81 121 ILE A O 1
ATOM 964 N N . SER A 1 122 ? 4.013 -12.448 4.269 1.00 85.75 122 SER A N 1
ATOM 965 C CA . SER A 1 122 ? 5.029 -12.159 5.291 1.00 85.75 122 SER A CA 1
ATOM 966 C C . SER A 1 122 ? 6.320 -11.728 4.628 1.00 85.75 122 SER A C 1
ATOM 968 O O . SER A 1 122 ? 6.709 -12.435 3.670 1.00 85.75 122 SER A O 1
#

Nearest PDB structures (foldseek):
  5urz-assembly1_A  TM=4.411E-01  e=7.745E+00  Homo sapiens
  5bpn-assembly1_A  TM=2.852E-01  e=5.959E+00  Homo sapiens

Foldseek 3Di:
DVVVLCPPQDLQLFDKDKDADDDDPPPCVVSVVVVGIDIDGDQWDDDDPDIDGGHPDLVSSQSSVQSVQVVCVVVVHHDDQQPDEDEDDDDVPDDDDFRFHDYPPHTHHYDPWDDDPNDIDD

Mean predicted aligned error: 5.38 Å

pLDDT: mean 89.88, std 11.05, range [38.91, 98.0]

Sequence (122 aa):
MIAQATEDLAPEDGVYVQYRLDGSLFNLRRLQARTKTQERLIRDLLFADDAALVAHTEQALQRITSCFAETSSLFGLEVRLKKTEVLHQPAPHDMYIQPHISINNTGLKATQQFTYLGSIIS

Solvent-accessible surface area (backbone atoms only — not comparable to full-atom values): 7846 Å² total; per-residue (Å²): 110,74,74,65,66,46,68,84,56,54,95,75,45,19,36,77,46,78,45,67,90,72,82,68,85,86,52,64,75,61,69,70,41,68,95,69,44,48,75,45,79,40,42,71,50,78,55,94,97,46,73,46,77,44,40,78,42,71,71,34,38,37,51,54,50,42,47,51,51,52,52,34,45,75,73,76,43,81,81,59,63,94,76,45,68,43,77,70,84,60,60,94,91,52,77,87,65,89,67,87,43,50,56,96,89,42,72,45,48,65,44,73,65,48,80,55,98,92,44,75,49,113